Protein AF-A0A2T0LFH5-F1 (afdb_monomer_lite)

Sequence (51 aa):
MADRYRDLGIAARSITHNLGEGYVPYFFEVYGLKRVDRRKVEFFQLMDEFF

Structure (mmCIF, N/CA/C/O backbone):
data_AF-A0A2T0LFH5-F1
#
_entry.id   AF-A0A2T0LFH5-F1
#
loop_
_atom_site.group_PDB
_atom_site.id
_atom_site.type_symbol
_atom_site.label_atom_id
_atom_site.label_alt_id
_atom_site.label_comp_id
_atom_site.label_asym_id
_atom_site.label_entity_id
_atom_site.label_seq_id
_atom_site.pdbx_PDB_ins_code
_atom_site.Cartn_x
_atom_site.Cartn_y
_atom_site.Cartn_z
_atom_site.occupancy
_atom_site.B_iso_or_equiv
_atom_site.auth_seq_id
_atom_site.auth_comp_id
_atom_site.auth_asym_id
_atom_site.auth_atom_id
_atom_site.pdbx_PDB_model_num
ATOM 1 N N . MET A 1 1 ? -0.172 -7.795 -17.924 1.00 61.00 1 MET A N 1
ATOM 2 C CA . MET A 1 1 ? -0.950 -7.226 -16.802 1.00 61.00 1 MET A CA 1
ATOM 3 C C . MET A 1 1 ? 0.042 -6.751 -15.756 1.00 61.00 1 MET A C 1
ATOM 5 O O . MET A 1 1 ? 0.973 -7.496 -15.479 1.00 61.00 1 MET A O 1
ATOM 9 N N . ALA A 1 2 ? -0.075 -5.512 -15.274 1.00 72.81 2 ALA A N 1
ATOM 10 C CA . ALA A 1 2 ? 0.826 -4.982 -14.249 1.00 72.81 2 ALA A CA 1
ATOM 11 C C . ALA A 1 2 ? 0.651 -5.743 -12.922 1.00 72.81 2 ALA A C 1
ATOM 13 O O . ALA A 1 2 ? -0.417 -6.299 -12.663 1.00 72.81 2 ALA A O 1
ATOM 14 N N . ASP A 1 3 ? 1.702 -5.794 -12.099 1.00 86.88 3 ASP A N 1
ATOM 15 C CA . ASP A 1 3 ? 1.608 -6.352 -10.747 1.00 86.88 3 ASP A CA 1
ATOM 16 C C . ASP A 1 3 ? 0.567 -5.548 -9.948 1.00 86.88 3 ASP A C 1
ATOM 18 O O . ASP A 1 3 ? 0.657 -4.322 -9.876 1.00 86.88 3 ASP A O 1
ATOM 22 N N . ARG A 1 4 ? -0.414 -6.232 -9.341 1.00 90.44 4 ARG A N 1
ATOM 23 C CA . ARG A 1 4 ? -1.495 -5.606 -8.558 1.00 90.44 4 ARG A CA 1
ATOM 24 C C . ARG A 1 4 ? -0.987 -4.707 -7.429 1.00 90.44 4 ARG A C 1
ATOM 26 O O . ARG A 1 4 ? -1.714 -3.836 -6.965 1.00 90.44 4 ARG A O 1
ATOM 33 N N . TYR A 1 5 ? 0.240 -4.937 -6.962 1.00 92.12 5 TYR A N 1
ATOM 34 C CA . TYR A 1 5 ? 0.854 -4.123 -5.923 1.00 92.12 5 TYR A CA 1
ATOM 35 C C . TYR A 1 5 ? 1.220 -2.713 -6.395 1.00 92.12 5 TYR A C 1
ATOM 37 O O . TYR A 1 5 ? 1.404 -1.850 -5.543 1.00 92.12 5 TYR A O 1
ATOM 45 N N . ARG A 1 6 ? 1.259 -2.452 -7.711 1.00 92.06 6 ARG A N 1
ATOM 46 C CA . ARG A 1 6 ? 1.393 -1.093 -8.247 1.00 92.06 6 ARG A CA 1
ATOM 47 C C . ARG A 1 6 ? 0.218 -0.223 -7.804 1.00 92.06 6 ARG A C 1
ATOM 49 O O . ARG A 1 6 ? 0.432 0.770 -7.120 1.00 92.06 6 ARG A O 1
ATOM 56 N N . ASP A 1 7 ? -1.007 -0.643 -8.110 1.00 93.38 7 ASP A N 1
ATOM 57 C CA . ASP A 1 7 ? -2.212 0.118 -7.752 1.00 93.38 7 ASP A CA 1
ATOM 58 C C . ASP A 1 7 ? -2.395 0.197 -6.229 1.00 93.38 7 ASP A C 1
ATOM 60 O O . ASP A 1 7 ? -2.791 1.229 -5.692 1.00 93.38 7 ASP A O 1
ATOM 64 N N . LEU A 1 8 ? -2.052 -0.880 -5.513 1.00 94.12 8 LEU A N 1
ATOM 65 C CA . LEU A 1 8 ? -2.109 -0.911 -4.049 1.00 94.12 8 LEU A CA 1
ATOM 66 C C . LEU A 1 8 ? -1.087 0.018 -3.390 1.00 94.12 8 LEU A C 1
ATOM 68 O O . LEU A 1 8 ? -1.405 0.620 -2.368 1.00 94.12 8 LEU A O 1
ATOM 72 N N . GLY A 1 9 ? 0.118 0.134 -3.953 1.00 93.62 9 GLY A N 1
ATOM 73 C CA . GLY A 1 9 ? 1.143 1.064 -3.484 1.00 93.62 9 GLY A CA 1
ATOM 74 C C . GLY A 1 9 ? 0.669 2.509 -3.607 1.00 93.62 9 GLY A C 1
ATOM 75 O O . GLY A 1 9 ? 0.679 3.244 -2.621 1.00 93.62 9 GLY A O 1
ATOM 76 N N . ILE A 1 10 ? 0.147 2.876 -4.781 1.00 94.38 10 ILE A N 1
ATOM 77 C CA . ILE A 1 10 ? -0.402 4.214 -5.044 1.00 94.38 10 ILE A CA 1
ATOM 78 C C . ILE A 1 10 ? -1.571 4.512 -4.095 1.00 94.38 10 ILE A C 1
ATOM 80 O O . ILE A 1 10 ? -1.565 5.528 -3.402 1.00 94.38 10 ILE A O 1
ATOM 84 N N . ALA A 1 11 ? -2.540 3.597 -3.985 1.00 94.69 11 ALA A N 1
ATOM 85 C CA . ALA A 1 11 ? -3.686 3.762 -3.091 1.00 94.69 11 ALA A CA 1
ATOM 86 C C . ALA A 1 11 ? -3.257 3.928 -1.624 1.00 94.69 11 ALA A C 1
ATOM 88 O O . ALA A 1 11 ? -3.733 4.836 -0.941 1.00 94.69 11 ALA A O 1
ATOM 89 N N . ALA A 1 12 ? -2.319 3.103 -1.147 1.00 94.25 12 ALA A N 1
ATOM 90 C CA . ALA A 1 12 ? -1.788 3.210 0.207 1.00 94.25 12 ALA A CA 1
ATOM 91 C C . ALA A 1 12 ? -1.077 4.553 0.438 1.00 94.25 12 ALA A C 1
ATOM 93 O O . ALA A 1 12 ? -1.282 5.167 1.481 1.00 94.25 12 ALA A O 1
ATOM 94 N N . ARG A 1 13 ? -0.302 5.057 -0.537 1.00 93.44 13 ARG A N 1
ATOM 95 C CA . ARG A 1 13 ? 0.331 6.387 -0.460 1.00 93.44 13 ARG A CA 1
ATOM 96 C C . ARG A 1 13 ? -0.715 7.497 -0.363 1.00 93.44 13 ARG A C 1
ATOM 98 O O . ARG A 1 13 ? -0.610 8.359 0.508 1.00 93.44 13 ARG A O 1
ATOM 105 N N . SER A 1 14 ? -1.744 7.460 -1.212 1.00 95.25 14 SER A N 1
ATOM 106 C CA . SER A 1 14 ? -2.836 8.437 -1.173 1.00 95.25 14 SER A CA 1
ATOM 107 C C . SER A 1 14 ? -3.588 8.404 0.158 1.00 95.25 14 SER A C 1
ATOM 109 O O . SER A 1 14 ? -3.887 9.460 0.708 1.00 95.25 14 SER A O 1
ATOM 111 N N . ILE A 1 15 ? -3.867 7.222 0.708 1.00 95.62 15 ILE A N 1
ATOM 112 C CA . ILE A 1 15 ? -4.515 7.080 2.019 1.00 95.62 15 ILE A CA 1
ATOM 113 C C . ILE A 1 15 ? -3.630 7.659 3.121 1.00 95.62 15 ILE A C 1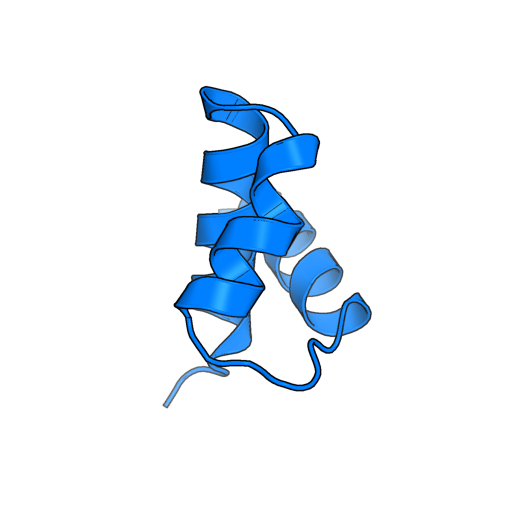
ATOM 115 O O . ILE A 1 15 ? -4.114 8.463 3.915 1.00 95.62 15 ILE A O 1
ATOM 119 N N . THR A 1 16 ? -2.337 7.331 3.139 1.00 94.44 16 THR A N 1
ATOM 120 C CA . THR A 1 16 ? -1.396 7.898 4.113 1.00 94.44 16 THR A CA 1
ATOM 121 C C . THR A 1 16 ? -1.366 9.423 4.042 1.00 94.44 16 THR A C 1
ATOM 123 O O . THR A 1 16 ? -1.412 10.073 5.082 1.00 94.44 16 THR A O 1
ATOM 126 N N . HIS A 1 17 ? -1.341 10.001 2.838 1.00 94.44 17 HIS A N 1
ATOM 127 C CA . HIS A 1 17 ? -1.288 11.453 2.657 1.00 94.44 17 HIS A CA 1
ATOM 128 C C . HIS A 1 17 ? -2.588 12.167 3.062 1.00 94.44 17 HIS A C 1
ATOM 130 O O . HIS A 1 17 ? -2.535 13.225 3.680 1.00 94.44 17 HIS A O 1
ATOM 136 N N . ASN A 1 18 ? -3.752 11.601 2.724 1.00 96.75 18 ASN A N 1
ATOM 137 C CA . ASN A 1 18 ? -5.046 12.269 2.915 1.00 96.75 18 ASN A CA 1
ATOM 138 C C . ASN A 1 18 ? -5.721 11.946 4.258 1.00 96.75 18 ASN A C 1
ATOM 140 O O . ASN A 1 18 ? -6.459 12.775 4.783 1.00 96.75 18 ASN A O 1
ATOM 144 N N . LEU A 1 19 ? -5.514 10.739 4.791 1.00 96.31 19 LEU A N 1
ATOM 145 C CA . LEU A 1 19 ? -6.212 10.216 5.975 1.00 96.31 19 LEU A CA 1
ATOM 146 C C . LEU A 1 19 ? -5.252 9.861 7.122 1.00 96.31 19 LEU A C 1
ATOM 148 O O . LEU A 1 19 ? -5.677 9.775 8.273 1.00 96.31 19 LEU A O 1
ATOM 152 N N . GLY A 1 20 ? -3.964 9.673 6.826 1.00 94.88 20 GLY A N 1
ATOM 153 C CA . GLY A 1 20 ? -2.946 9.236 7.777 1.00 94.88 20 GLY A CA 1
ATOM 154 C C . GLY A 1 20 ? -2.674 7.730 7.719 1.00 94.88 20 GLY A C 1
ATOM 155 O O . GLY A 1 20 ? -3.524 6.924 7.339 1.00 94.88 20 GLY A O 1
ATOM 156 N N . GLU A 1 21 ? -1.466 7.336 8.129 1.00 93.38 21 GLU A N 1
ATOM 157 C CA . GLU A 1 21 ? -0.963 5.954 8.040 1.00 93.38 21 GLU A CA 1
ATOM 158 C C . GLU A 1 21 ? -1.850 4.929 8.773 1.00 93.38 21 GLU A C 1
ATOM 160 O O . GLU A 1 21 ? -1.987 3.786 8.336 1.00 93.38 21 GLU A O 1
ATOM 165 N N . GLY A 1 22 ? -2.535 5.350 9.843 1.00 95.88 22 GLY A N 1
ATOM 166 C CA . GLY A 1 22 ? -3.444 4.497 10.615 1.00 95.88 22 GLY A CA 1
ATOM 167 C C . GLY A 1 22 ? -4.620 3.923 9.813 1.00 95.88 22 GLY A C 1
ATOM 168 O O . GLY A 1 22 ? -5.196 2.923 10.235 1.00 95.88 22 GLY A O 1
ATOM 169 N N . TYR A 1 23 ? -4.956 4.499 8.652 1.00 96.31 23 TYR A N 1
ATOM 170 C CA . TYR A 1 23 ? -6.030 4.011 7.778 1.00 96.31 23 TYR A CA 1
ATOM 171 C C . TYR A 1 23 ? -5.585 2.935 6.776 1.00 96.31 23 TYR A C 1
ATOM 173 O O . TYR A 1 23 ? -6.423 2.223 6.219 1.00 96.31 23 TYR A O 1
ATOM 181 N N . VAL A 1 24 ? -4.277 2.765 6.565 1.00 93.62 24 VAL A N 1
ATOM 182 C CA . VAL A 1 24 ? -3.732 1.802 5.595 1.00 93.62 24 VAL A CA 1
ATOM 183 C C . VAL A 1 24 ? -4.092 0.345 5.937 1.00 93.62 24 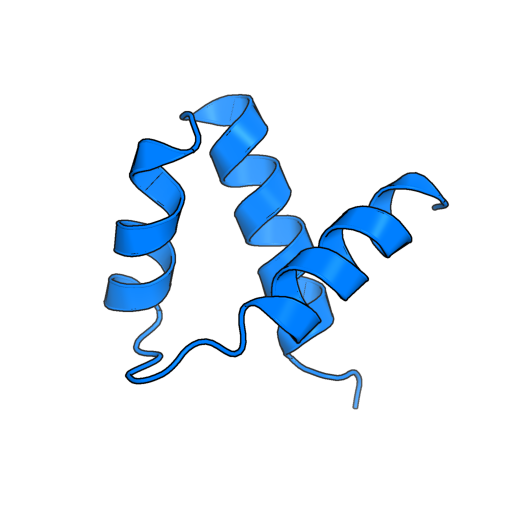VAL A C 1
ATOM 185 O O . VAL A 1 24 ? -4.492 -0.386 5.027 1.00 93.62 24 VAL A O 1
ATOM 188 N N . PRO A 1 25 ? -4.034 -0.115 7.207 1.00 93.12 25 PRO A N 1
ATOM 189 C CA . PRO A 1 25 ? -4.465 -1.469 7.556 1.00 93.12 25 PRO A CA 1
ATOM 190 C C . PRO A 1 25 ? -5.941 -1.741 7.230 1.00 93.12 25 PRO A C 1
ATOM 192 O O . PRO A 1 25 ? -6.244 -2.784 6.651 1.00 93.12 25 PRO A O 1
ATOM 195 N N . TYR A 1 26 ? -6.838 -0.789 7.520 1.00 94.69 26 TYR A N 1
ATOM 196 C CA . TYR A 1 26 ? -8.273 -0.917 7.230 1.00 94.69 26 TYR A CA 1
ATOM 197 C C . TYR A 1 26 ? -8.546 -1.021 5.729 1.00 94.69 26 TYR A C 1
ATOM 199 O O . TYR A 1 26 ? -9.381 -1.816 5.301 1.00 94.69 26 TYR A O 1
ATOM 207 N N . PHE A 1 27 ? -7.813 -0.262 4.912 1.00 94.94 27 PHE A N 1
ATOM 208 C CA . PHE A 1 27 ? -7.900 -0.375 3.459 1.00 94.94 27 PHE A CA 1
ATOM 209 C C . PHE A 1 27 ? -7.585 -1.793 2.976 1.00 94.94 27 PHE A C 1
ATOM 211 O O . PHE A 1 27 ? -8.363 -2.368 2.217 1.00 94.94 27 PHE A O 1
ATOM 218 N N . PHE A 1 28 ? -6.482 -2.383 3.438 1.00 94.25 28 PHE A N 1
ATOM 219 C CA . PHE A 1 28 ? -6.101 -3.733 3.025 1.00 94.25 28 PHE A CA 1
ATOM 220 C C . PHE A 1 28 ? -7.062 -4.817 3.526 1.00 94.25 28 PHE A C 1
ATOM 222 O O . PHE A 1 28 ? -7.294 -5.800 2.814 1.00 94.25 28 PHE A O 1
ATOM 229 N N . GLU A 1 29 ? -7.634 -4.628 4.716 1.00 93.38 29 GLU A N 1
ATOM 230 C CA . GLU A 1 29 ? -8.666 -5.502 5.270 1.00 93.38 29 GLU A CA 1
ATOM 231 C C . GLU A 1 29 ? -9.933 -5.487 4.404 1.00 93.38 29 GLU A C 1
ATOM 233 O O . GLU A 1 29 ? -10.365 -6.541 3.933 1.00 93.38 29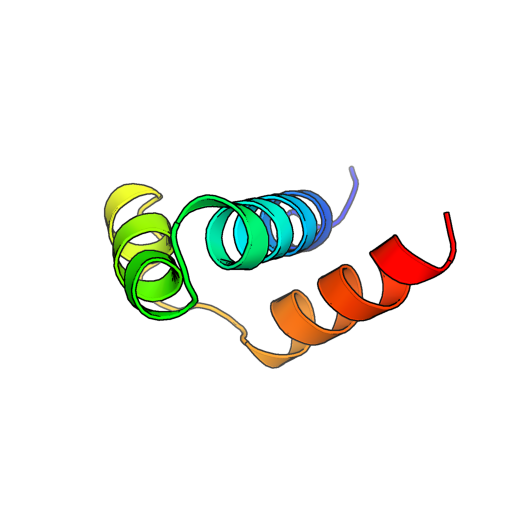 GLU A O 1
ATOM 238 N N . VAL A 1 30 ? -10.477 -4.300 4.109 1.00 94.69 30 VAL A N 1
ATOM 239 C CA . VAL A 1 30 ? -11.683 -4.130 3.276 1.00 94.69 30 VAL A CA 1
ATOM 240 C C . VAL A 1 30 ? -11.443 -4.581 1.835 1.00 94.69 30 VAL A C 1
ATOM 242 O O . VAL A 1 30 ? -12.320 -5.175 1.212 1.00 94.69 30 VAL A O 1
ATOM 245 N N . TYR A 1 31 ? -10.236 -4.366 1.310 1.00 93.06 31 TYR A N 1
ATOM 246 C CA . TYR A 1 31 ? -9.833 -4.841 -0.013 1.00 93.06 31 TYR A CA 1
ATOM 247 C C . TYR A 1 31 ? -9.753 -6.385 -0.096 1.00 93.06 31 TYR A C 1
ATOM 249 O O . TYR A 1 31 ? -9.671 -6.953 -1.187 1.00 93.06 31 TYR A O 1
ATOM 257 N N . GLY A 1 32 ? -9.804 -7.095 1.038 1.00 9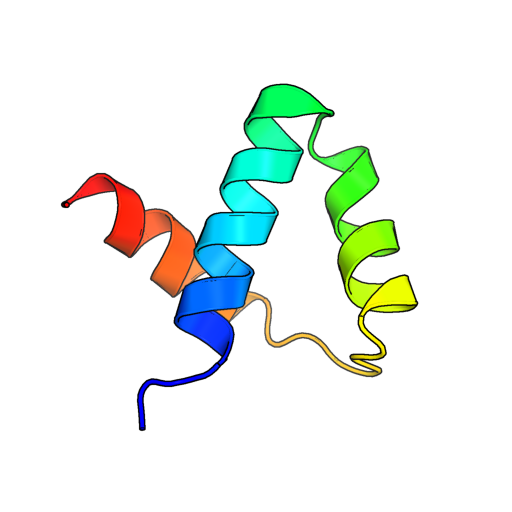3.19 32 GLY A N 1
ATOM 258 C CA . GLY A 1 32 ? -9.875 -8.557 1.093 1.00 93.19 32 GLY A CA 1
ATOM 259 C C . GLY A 1 32 ? -8.520 -9.260 0.973 1.00 93.19 32 GLY A C 1
ATOM 260 O O . GLY A 1 32 ? -8.460 -10.467 0.710 1.00 93.19 32 GLY A O 1
ATOM 261 N N . LEU A 1 33 ? -7.410 -8.541 1.170 1.00 87.56 33 LEU A N 1
ATOM 262 C CA . LEU A 1 33 ? -6.072 -9.130 1.171 1.00 87.56 33 LEU A CA 1
ATOM 263 C C . LEU A 1 33 ? -5.740 -9.709 2.550 1.00 87.56 33 LEU A C 1
ATOM 265 O O . LEU A 1 33 ? -5.229 -9.024 3.428 1.00 87.56 33 LEU A O 1
ATOM 269 N N . LYS A 1 34 ? -5.948 -11.023 2.713 1.00 80.56 34 LYS A N 1
ATOM 270 C CA . LYS A 1 34 ? -5.605 -11.750 3.955 1.00 80.56 34 LYS A CA 1
ATOM 271 C C . LYS A 1 34 ? -4.123 -11.656 4.341 1.00 80.56 34 LYS A C 1
ATOM 273 O O . LYS A 1 34 ? -3.781 -11.816 5.508 1.00 80.56 34 LYS A O 1
ATOM 278 N N . ARG A 1 35 ? -3.235 -11.470 3.359 1.00 85.88 35 ARG A N 1
ATOM 279 C CA . ARG A 1 35 ? -1.799 -11.241 3.554 1.00 85.88 35 ARG A CA 1
ATOM 280 C C . ARG A 1 35 ? -1.323 -10.204 2.550 1.00 85.88 35 ARG A C 1
ATOM 282 O O . ARG A 1 35 ? -1.431 -10.421 1.346 1.00 85.88 35 ARG A O 1
ATOM 289 N N . VAL A 1 36 ? -0.788 -9.105 3.064 1.00 89.50 36 VAL A N 1
ATOM 290 C CA . VAL A 1 36 ? -0.188 -8.031 2.271 1.00 89.50 36 VAL A CA 1
ATOM 291 C C . VAL A 1 36 ? 1.322 -8.218 2.271 1.00 89.50 36 VAL A C 1
ATOM 293 O O . VAL A 1 36 ? 1.940 -8.284 3.334 1.00 89.50 36 VAL A O 1
ATOM 296 N N . ASP A 1 37 ? 1.921 -8.280 1.086 1.00 92.62 37 ASP A N 1
ATOM 297 C CA . ASP A 1 37 ? 3.368 -8.170 0.932 1.00 92.62 37 ASP A CA 1
ATOM 298 C C . ASP A 1 37 ? 3.778 -6.701 1.077 1.00 92.62 37 ASP A C 1
ATOM 300 O O . ASP A 1 37 ? 3.732 -5.919 0.125 1.00 92.62 37 ASP A O 1
ATOM 304 N N . ARG A 1 38 ? 4.151 -6.316 2.301 1.00 89.19 38 ARG A N 1
ATOM 305 C CA . ARG A 1 38 ? 4.537 -4.934 2.613 1.00 89.19 38 ARG A CA 1
ATOM 306 C C . ARG A 1 38 ? 5.733 -4.455 1.796 1.00 89.19 38 ARG A C 1
ATOM 308 O O . ARG A 1 38 ? 5.738 -3.303 1.38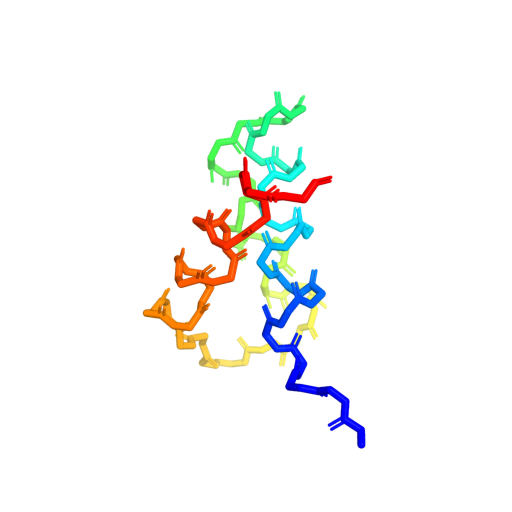6 1.00 89.19 38 ARG A O 1
ATOM 315 N N . ARG A 1 39 ? 6.681 -5.339 1.464 1.00 93.25 39 ARG A N 1
ATOM 316 C CA . ARG A 1 39 ? 7.861 -4.961 0.670 1.00 93.25 39 ARG A CA 1
ATOM 317 C C . ARG A 1 39 ? 7.469 -4.532 -0.735 1.00 93.25 39 ARG A C 1
ATOM 319 O O . ARG A 1 39 ? 8.042 -3.590 -1.269 1.00 93.25 39 ARG A O 1
ATOM 326 N N . LYS A 1 40 ? 6.483 -5.203 -1.336 1.00 93.38 40 LYS A N 1
ATOM 327 C CA . LYS A 1 40 ? 5.951 -4.792 -2.639 1.00 93.38 40 LYS A CA 1
ATOM 328 C C . LYS A 1 40 ? 5.193 -3.473 -2.561 1.00 93.38 40 LYS A C 1
ATOM 330 O O . LYS A 1 40 ? 5.357 -2.649 -3.451 1.00 93.38 40 LYS A O 1
ATOM 335 N N . VAL A 1 41 ? 4.384 -3.272 -1.519 1.00 92.12 41 VAL A N 1
ATOM 336 C CA . VAL A 1 41 ? 3.678 -1.997 -1.306 1.00 92.12 41 VAL A CA 1
ATOM 337 C C . VAL A 1 41 ? 4.684 -0.851 -1.202 1.00 92.12 41 VAL A C 1
ATOM 339 O O . VAL A 1 41 ? 4.590 0.090 -1.980 1.00 92.12 41 VAL A O 1
ATOM 342 N N . GLU A 1 42 ? 5.685 -0.972 -0.329 1.00 90.62 42 GLU A N 1
ATOM 343 C CA . GLU A 1 42 ? 6.748 0.027 -0.145 1.00 90.62 42 GLU A CA 1
ATOM 344 C C . GLU A 1 42 ? 7.542 0.264 -1.437 1.00 90.62 42 GLU A C 1
ATOM 346 O O . GLU A 1 42 ? 7.794 1.406 -1.811 1.00 90.62 42 GLU A O 1
ATOM 351 N N . PHE A 1 43 ? 7.880 -0.804 -2.170 1.00 92.56 43 PHE A N 1
ATOM 352 C CA . PHE A 1 43 ? 8.563 -0.695 -3.460 1.00 92.56 43 PHE A CA 1
ATOM 353 C C . PHE A 1 43 ? 7.766 0.146 -4.463 1.00 92.56 43 PHE A C 1
ATOM 355 O O . PHE A 1 43 ? 8.323 1.033 -5.108 1.0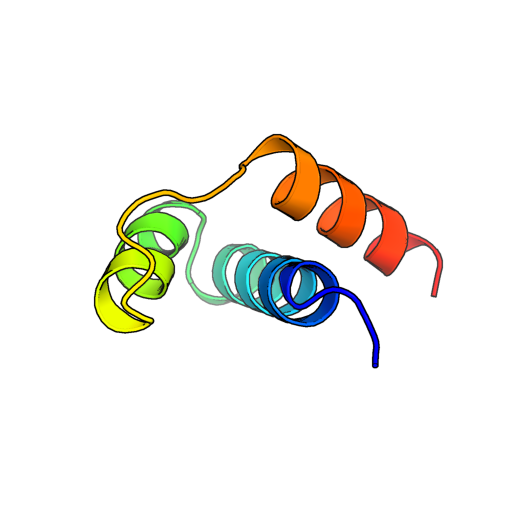0 92.56 43 PHE A O 1
ATOM 362 N N . PHE A 1 44 ? 6.463 -0.113 -4.596 1.00 92.44 44 PHE A N 1
ATOM 363 C CA . PHE A 1 44 ? 5.622 0.630 -5.531 1.00 92.44 44 PHE A CA 1
ATOM 364 C C . PHE A 1 44 ? 5.276 2.038 -5.041 1.00 92.44 44 PHE A C 1
ATOM 366 O O . PHE A 1 44 ? 5.124 2.918 -5.880 1.00 92.44 44 PHE A O 1
ATOM 373 N N . GLN A 1 45 ? 5.213 2.273 -3.727 1.00 89.44 45 GLN A N 1
ATOM 374 C CA . GLN A 1 45 ? 5.107 3.620 -3.159 1.00 89.44 45 GLN A CA 1
ATOM 375 C C . GLN A 1 45 ? 6.333 4.468 -3.490 1.00 89.44 45 GLN A C 1
ATOM 377 O O . GLN A 1 45 ? 6.178 5.586 -3.964 1.00 89.44 45 GLN A O 1
ATOM 382 N N . LEU A 1 46 ? 7.536 3.921 -3.293 1.00 91.19 46 LEU A N 1
ATOM 383 C CA . LEU A 1 46 ? 8.782 4.601 -3.639 1.00 91.19 46 LEU A CA 1
ATOM 384 C C . LEU A 1 46 ? 8.863 4.859 -5.145 1.00 91.19 46 LEU A C 1
ATOM 386 O O . LEU A 1 46 ? 9.224 5.943 -5.576 1.00 91.19 46 LEU A O 1
ATOM 390 N N . MET A 1 47 ? 8.508 3.864 -5.958 1.00 91.31 47 MET A N 1
ATOM 391 C CA . MET A 1 47 ? 8.524 3.999 -7.411 1.00 91.31 47 MET A CA 1
ATOM 392 C C . MET A 1 47 ? 7.561 5.098 -7.902 1.00 91.31 47 MET A C 1
ATOM 394 O O . MET A 1 47 ? 7.895 5.789 -8.858 1.00 91.31 47 MET A O 1
ATOM 398 N N . ASP A 1 48 ? 6.409 5.287 -7.253 1.00 85.81 48 ASP A N 1
ATOM 399 C CA . ASP A 1 48 ? 5.443 6.359 -7.548 1.00 85.81 48 ASP A CA 1
ATOM 400 C C . ASP A 1 48 ? 5.979 7.777 -7.259 1.00 85.81 48 ASP A C 1
ATOM 402 O O . ASP A 1 48 ? 5.410 8.754 -7.727 1.00 85.81 48 ASP A O 1
ATOM 406 N N . GLU A 1 49 ? 7.087 7.928 -6.525 1.00 84.69 49 GLU A N 1
ATOM 407 C CA . GLU A 1 49 ? 7.749 9.231 -6.336 1.00 84.69 49 GLU A CA 1
ATOM 408 C C . GLU A 1 49 ? 8.585 9.672 -7.552 1.00 84.69 49 GLU A C 1
ATOM 410 O O . GLU A 1 49 ? 9.011 10.824 -7.619 1.00 84.69 49 GLU A O 1
ATOM 415 N N . PHE A 1 50 ? 8.826 8.773 -8.513 1.00 85.75 50 PHE A N 1
ATOM 416 C CA . PHE A 1 50 ? 9.658 9.019 -9.700 1.00 85.75 50 PHE A CA 1
ATOM 417 C C . PHE A 1 50 ? 8.856 9.211 -11.001 1.00 85.75 50 PHE A C 1
ATOM 419 O O . PHE A 1 50 ? 9.463 9.288 -12.073 1.00 85.75 50 PHE A O 1
ATOM 426 N N . PHE A 1 51 ? 7.523 9.268 -10.927 1.00 76.94 51 PHE A N 1
ATOM 427 C CA . PHE A 1 51 ? 6.608 9.479 -12.057 1.00 76.94 51 PHE A CA 1
ATOM 428 C C . PHE A 1 51 ? 5.650 10.636 -11.766 1.00 76.94 51 PHE A C 1
ATOM 430 O O . PHE A 1 51 ? 5.243 11.294 -12.750 1.00 76.94 51 PHE A O 1
#

pLDDT: mean 90.91, std 6.35, range [61.0, 96.75]

Organism: NCBI:txid201975

Foldseek 3Di:
DDDPLLVLLVVQLVCCVPPNNVCSVVVCVVVPPPDDPVVSSVVNVVVVVVD

InterPro domains:
  IPR011009 Protein kinase-like domain superfamily [SSF56112] (2-51)

Radius of gyration: 10.41 Å; chains: 1; bounding box: 21×24×27 Å

Secondary structure (DSSP, 8-state):
---THHHHHHHHHHHHHHH-GGGHHHHHHHTT-SS--HHHHHHHHHHGGG-